Protein AF-A0A962C0M6-F1 (afdb_monomer_lite)

Structure (mmCIF, N/CA/C/O backbone):
data_AF-A0A962C0M6-F1
#
_entry.id   AF-A0A962C0M6-F1
#
loop_
_atom_site.group_PDB
_atom_site.id
_atom_site.type_symbol
_atom_site.label_atom_id
_atom_site.label_alt_id
_atom_site.label_comp_id
_atom_site.label_asym_id
_atom_site.label_entity_id
_atom_site.label_seq_id
_atom_site.pdbx_PDB_ins_code
_atom_site.Cartn_x
_atom_site.Cartn_y
_atom_site.Cartn_z
_atom_site.occupancy
_atom_site.B_iso_or_equiv
_atom_site.auth_seq_id
_atom_site.auth_comp_id
_atom_site.auth_asym_id
_atom_site.auth_atom_id
_atom_site.pdbx_PDB_model_num
ATOM 1 N N . MET A 1 1 ? -13.203 1.460 1.906 1.00 89.25 1 MET A N 1
ATOM 2 C CA . MET A 1 1 ? -11.831 0.971 1.623 1.00 89.25 1 MET A CA 1
ATOM 3 C C . MET A 1 1 ? -11.711 0.395 0.216 1.00 89.25 1 MET A C 1
ATOM 5 O O . MET A 1 1 ? -10.851 0.855 -0.521 1.00 89.25 1 MET A O 1
ATOM 9 N N . ALA A 1 2 ? -12.593 -0.526 -0.189 1.00 89.00 2 ALA A N 1
ATOM 10 C CA . ALA A 1 2 ? -12.577 -1.117 -1.533 1.00 89.00 2 ALA A CA 1
ATOM 11 C C . ALA A 1 2 ? -12.524 -0.084 -2.684 1.00 89.00 2 ALA A C 1
ATOM 13 O O . ALA A 1 2 ? -11.704 -0.250 -3.574 1.00 89.00 2 ALA A O 1
ATOM 14 N N . SER A 1 3 ? -13.293 1.018 -2.626 1.00 92.50 3 SER A N 1
ATOM 15 C CA . SER A 1 3 ? -13.251 2.084 -3.657 1.00 92.50 3 SER A CA 1
ATOM 16 C C . SER A 1 3 ? -11.865 2.720 -3.814 1.00 92.50 3 SER A C 1
ATOM 18 O O . SER A 1 3 ? -11.327 2.774 -4.912 1.00 92.50 3 SER A O 1
ATOM 20 N N . ILE A 1 4 ? -11.234 3.117 -2.702 1.00 93.69 4 ILE A N 1
ATOM 21 C CA . ILE A 1 4 ? -9.889 3.721 -2.708 1.00 93.69 4 ILE A CA 1
ATOM 22 C C . ILE A 1 4 ? -8.867 2.744 -3.300 1.00 93.69 4 ILE A C 1
ATOM 24 O O . ILE A 1 4 ? -7.985 3.134 -4.058 1.00 93.69 4 ILE A O 1
ATOM 28 N N . ILE A 1 5 ? -8.979 1.459 -2.954 1.00 94.38 5 ILE A N 1
ATOM 29 C CA . ILE A 1 5 ? -8.100 0.419 -3.496 1.00 94.38 5 ILE A CA 1
ATOM 30 C C . ILE A 1 5 ? -8.354 0.217 -4.995 1.00 94.38 5 ILE A C 1
ATOM 32 O O . ILE A 1 5 ? -7.396 0.080 -5.754 1.00 94.38 5 ILE A O 1
ATOM 36 N N . ALA A 1 6 ? -9.615 0.232 -5.430 1.00 94.69 6 ALA A N 1
ATOM 37 C CA . ALA A 1 6 ? -9.984 0.100 -6.834 1.00 94.69 6 ALA A CA 1
ATOM 38 C C . ALA A 1 6 ? -9.402 1.236 -7.688 1.00 94.69 6 ALA A C 1
ATOM 40 O O . ALA A 1 6 ? -8.882 0.965 -8.765 1.00 94.69 6 ALA A O 1
ATOM 41 N N . GLU A 1 7 ? -9.399 2.470 -7.183 1.00 95.25 7 GLU A N 1
ATOM 42 C CA . GLU A 1 7 ? -8.774 3.624 -7.845 1.00 95.25 7 GLU A CA 1
ATOM 43 C C . GLU A 1 7 ? -7.238 3.568 -7.816 1.00 95.25 7 GLU A C 1
ATOM 45 O O . GLU A 1 7 ? -6.568 3.928 -8.785 1.00 95.25 7 GLU A O 1
ATOM 50 N N . LEU A 1 8 ? -6.655 3.076 -6.719 1.00 95.38 8 LEU A N 1
ATOM 51 C CA . LEU A 1 8 ? -5.203 2.991 -6.555 1.00 95.38 8 LEU A CA 1
ATOM 52 C C . LEU A 1 8 ? -4.573 1.877 -7.405 1.00 95.38 8 LEU A C 1
ATOM 54 O O . LEU A 1 8 ? -3.440 2.001 -7.874 1.00 95.38 8 LEU A O 1
ATOM 58 N N . ASN A 1 9 ? -5.286 0.771 -7.600 1.00 95.81 9 ASN A N 1
ATOM 59 C CA . ASN A 1 9 ? -4.767 -0.417 -8.266 1.00 95.81 9 ASN A CA 1
ATOM 60 C C . ASN A 1 9 ? -4.281 -0.165 -9.709 1.00 95.81 9 ASN A C 1
ATOM 62 O O . ASN A 1 9 ? -3.178 -0.618 -10.025 1.00 95.81 9 ASN A O 1
ATOM 66 N N . PRO A 1 10 ? -5.020 0.537 -10.592 1.00 96.31 10 PRO A N 1
ATOM 67 C CA . PRO A 1 10 ? -4.538 0.898 -11.925 1.00 96.31 10 PRO A CA 1
ATOM 68 C C . PRO A 1 10 ? -3.233 1.698 -11.896 1.00 96.31 10 PRO A C 1
ATOM 70 O O . PRO A 1 10 ? -2.319 1.399 -12.664 1.00 96.31 10 PRO A O 1
ATOM 73 N N . LEU A 1 11 ? -3.101 2.650 -10.964 1.00 95.44 11 LEU A N 1
ATOM 74 C CA . LEU A 1 11 ? -1.884 3.450 -10.805 1.00 95.44 11 LEU A CA 1
ATOM 75 C C . LEU A 1 11 ? -0.695 2.581 -10.384 1.00 95.44 11 LEU A C 1
ATOM 77 O O . LEU A 1 11 ? 0.378 2.679 -10.974 1.00 95.44 11 LEU A O 1
ATOM 81 N N . LEU A 1 12 ? -0.888 1.681 -9.413 1.00 95.12 12 LEU A N 1
ATOM 82 C CA . LEU A 1 12 ? 0.156 0.745 -8.982 1.00 95.12 12 LEU A CA 1
ATOM 83 C C . LEU A 1 12 ? 0.563 -0.219 -10.100 1.00 95.12 12 LEU A C 1
ATOM 85 O O . LEU A 1 12 ? 1.748 -0.520 -10.239 1.00 95.12 12 LEU A O 1
ATOM 89 N N . ARG A 1 13 ? -0.391 -0.686 -10.913 1.00 95.25 13 ARG A N 1
ATOM 90 C CA . ARG A 1 13 ? -0.114 -1.545 -12.075 1.00 95.25 13 ARG A CA 1
ATOM 91 C C . ARG A 1 13 ? 0.686 -0.809 -13.144 1.00 95.25 13 ARG A C 1
ATOM 93 O O . ARG A 1 13 ? 1.686 -1.349 -13.610 1.00 95.25 13 ARG A O 1
ATOM 100 N N . GLY A 1 14 ? 0.281 0.409 -13.503 1.00 95.12 14 GLY A N 1
ATOM 101 C CA . GLY A 1 14 ? 1.000 1.237 -14.474 1.00 95.12 14 GLY A CA 1
ATOM 102 C C . GLY A 1 14 ? 2.415 1.565 -13.999 1.00 95.12 14 GLY A C 1
ATOM 103 O O . GLY A 1 14 ? 3.386 1.343 -14.722 1.00 95.12 14 GLY A O 1
ATOM 104 N N . TRP A 1 15 ? 2.543 1.983 -12.737 1.00 95.25 15 TRP A N 1
ATOM 105 C CA . TRP A 1 15 ? 3.837 2.235 -12.107 1.00 95.25 15 TRP A CA 1
ATOM 106 C C . TRP A 1 15 ? 4.715 0.979 -12.106 1.00 95.25 15 TRP A C 1
ATOM 108 O O . TRP A 1 15 ? 5.873 1.038 -12.509 1.00 95.25 15 TRP A O 1
ATOM 118 N N . PHE A 1 16 ? 4.166 -0.180 -11.728 1.00 94.94 16 PHE A N 1
ATOM 119 C CA . PHE A 1 16 ? 4.899 -1.443 -11.778 1.00 94.94 16 PHE A CA 1
ATOM 120 C C . PHE A 1 16 ? 5.374 -1.776 -13.188 1.00 94.94 16 PHE A C 1
ATOM 122 O O . PHE A 1 16 ? 6.521 -2.168 -13.351 1.00 94.94 16 PHE A O 1
ATOM 129 N N . HIS A 1 17 ? 4.519 -1.619 -14.201 1.00 93.94 17 HIS A N 1
ATOM 130 C CA . HIS A 1 17 ? 4.878 -1.948 -15.576 1.00 93.94 17 HIS A CA 1
ATOM 131 C C . HIS A 1 17 ? 6.082 -1.131 -16.059 1.00 93.94 17 HIS A C 1
ATOM 133 O O . HIS A 1 17 ? 6.995 -1.689 -16.669 1.00 93.94 17 HIS A O 1
ATOM 139 N N . TYR A 1 18 ? 6.112 0.160 -15.723 1.00 94.62 18 TYR A N 1
ATOM 140 C CA . TYR A 1 18 ? 7.230 1.042 -16.042 1.00 94.62 18 TYR A CA 1
ATOM 141 C C . TYR A 1 18 ? 8.488 0.696 -15.227 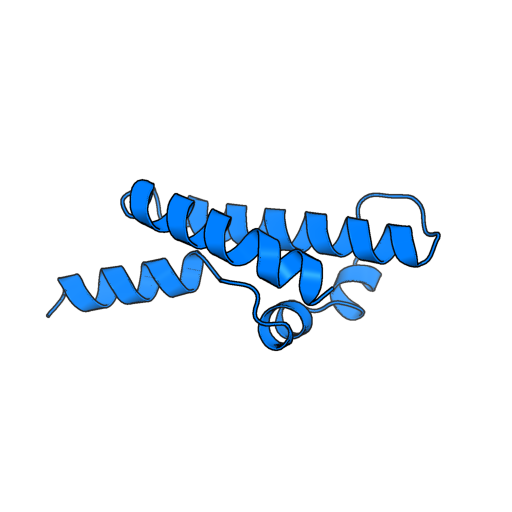1.00 94.62 18 TYR A C 1
ATOM 143 O O . TYR A 1 18 ? 9.574 0.534 -15.778 1.00 94.62 18 TYR A O 1
ATOM 151 N N . PHE A 1 19 ? 8.348 0.507 -13.912 1.00 92.81 19 PHE A N 1
ATOM 152 C CA . PHE A 1 19 ? 9.464 0.280 -12.986 1.00 92.81 19 PHE A CA 1
ATOM 153 C C . PHE A 1 19 ? 9.763 -1.203 -12.706 1.00 92.81 19 PHE A C 1
ATOM 155 O O . PHE A 1 19 ? 10.430 -1.519 -11.720 1.00 92.81 19 PHE A O 1
ATOM 162 N N . LYS A 1 20 ? 9.322 -2.138 -13.558 1.00 90.38 20 LYS A N 1
ATOM 163 C CA . LYS A 1 20 ? 9.450 -3.595 -13.326 1.00 90.38 20 LYS A CA 1
ATOM 164 C C . LYS A 1 20 ? 10.896 -4.080 -13.162 1.00 90.38 20 LYS A C 1
ATOM 166 O O . LYS A 1 20 ? 11.130 -5.124 -12.557 1.00 90.38 20 LYS A O 1
ATOM 171 N N . HIS A 1 21 ? 11.859 -3.308 -13.665 1.00 90.00 21 HIS A N 1
ATOM 172 C CA . HIS A 1 21 ? 13.297 -3.578 -13.583 1.00 90.00 21 HIS A CA 1
ATOM 173 C C . HIS A 1 21 ? 13.990 -2.924 -12.373 1.00 90.00 21 HIS A C 1
ATOM 175 O O . HIS A 1 21 ? 15.206 -3.022 -12.236 1.00 90.00 21 HIS A O 1
ATOM 181 N N . ALA A 1 22 ? 13.244 -2.257 -11.488 1.00 91.12 22 ALA A N 1
ATOM 182 C CA . ALA A 1 22 ? 13.799 -1.660 -10.279 1.00 91.12 22 ALA A CA 1
ATOM 183 C C . ALA A 1 22 ? 14.303 -2.714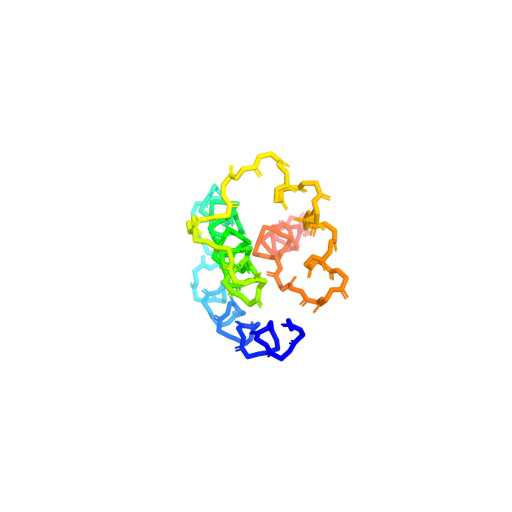 -9.273 1.00 91.12 22 ALA A C 1
ATOM 185 O O . ALA A 1 22 ? 13.971 -3.900 -9.336 1.00 91.12 22 ALA A O 1
ATOM 186 N N . HIS A 1 23 ? 15.089 -2.257 -8.292 1.00 89.38 23 HIS A N 1
ATOM 187 C CA . HIS A 1 23 ? 15.639 -3.125 -7.253 1.00 89.38 23 HIS A CA 1
ATOM 188 C C . HIS A 1 23 ? 14.523 -3.829 -6.441 1.00 89.38 23 HIS A C 1
ATOM 190 O O . HIS A 1 23 ? 13.575 -3.164 -6.010 1.00 89.38 23 HIS A O 1
ATOM 196 N N . PRO A 1 24 ? 14.640 -5.135 -6.119 1.00 86.94 24 PRO A N 1
ATOM 197 C CA . PRO A 1 24 ? 13.555 -5.917 -5.507 1.00 86.94 24 PRO A CA 1
ATOM 198 C C . PRO A 1 24 ? 13.028 -5.351 -4.181 1.00 86.94 24 PRO A C 1
ATOM 200 O O . PRO A 1 24 ? 11.838 -5.426 -3.867 1.00 86.94 24 PRO A O 1
ATOM 203 N N . MET A 1 25 ? 13.920 -4.756 -3.381 1.00 91.06 25 MET A N 1
ATOM 204 C CA . MET A 1 25 ? 13.541 -4.133 -2.107 1.00 91.06 25 MET A CA 1
ATOM 205 C C . MET A 1 25 ? 12.576 -2.956 -2.279 1.00 91.06 25 MET A C 1
ATOM 207 O O . MET A 1 25 ? 11.803 -2.679 -1.361 1.00 91.06 25 MET A O 1
ATOM 211 N N . THR A 1 26 ? 12.604 -2.271 -3.424 1.00 93.12 26 THR A N 1
ATOM 212 C CA . THR A 1 26 ? 11.746 -1.114 -3.701 1.00 93.12 26 THR A CA 1
ATOM 213 C C . THR A 1 26 ? 10.277 -1.514 -3.659 1.00 93.12 26 THR A C 1
ATOM 215 O O . THR A 1 26 ? 9.491 -0.852 -2.985 1.00 93.12 26 THR A O 1
ATOM 218 N N . PHE A 1 27 ? 9.915 -2.652 -4.258 1.00 92.69 27 PHE A N 1
ATOM 219 C CA . PHE A 1 27 ? 8.533 -3.140 -4.273 1.00 92.69 27 PHE A CA 1
ATOM 220 C C . PHE A 1 27 ? 8.018 -3.463 -2.866 1.00 92.69 27 PHE A C 1
ATOM 222 O O . PHE A 1 27 ? 6.922 -3.051 -2.496 1.00 92.69 27 PHE A O 1
ATOM 229 N N . ARG A 1 28 ? 8.838 -4.115 -2.027 1.00 93.25 28 ARG A N 1
ATOM 230 C CA . ARG A 1 28 ? 8.474 -4.418 -0.628 1.00 93.25 28 ARG A CA 1
ATOM 231 C C . ARG A 1 28 ? 8.303 -3.151 0.213 1.00 93.25 28 ARG A C 1
ATOM 233 O O . ARG A 1 28 ? 7.368 -3.068 1.011 1.00 93.25 28 ARG A O 1
ATOM 240 N N . LYS A 1 29 ? 9.205 -2.175 0.051 1.00 94.25 29 LYS A N 1
ATOM 241 C CA . LYS A 1 29 ? 9.131 -0.882 0.750 1.00 94.25 29 LYS A CA 1
ATOM 242 C C . LYS A 1 29 ? 7.890 -0.099 0.319 1.00 94.25 29 LYS A C 1
ATOM 244 O O . LYS A 1 29 ? 7.194 0.435 1.183 1.00 94.25 29 LYS A O 1
ATOM 249 N N . LEU A 1 30 ? 7.585 -0.086 -0.978 1.00 94.44 30 LEU A N 1
ATOM 250 C CA . LEU A 1 30 ? 6.429 0.613 -1.529 1.00 94.44 30 LEU A CA 1
ATOM 251 C C . LEU A 1 30 ? 5.107 -0.040 -1.099 1.00 94.44 30 LEU A C 1
ATOM 253 O O . LEU A 1 30 ? 4.246 0.662 -0.578 1.00 94.44 30 LEU A O 1
ATOM 257 N N . ASP A 1 31 ? 4.985 -1.370 -1.159 1.00 94.75 31 ASP A N 1
ATOM 258 C CA . ASP A 1 31 ? 3.819 -2.095 -0.619 1.00 94.75 31 ASP A CA 1
ATOM 259 C C . ASP A 1 31 ? 3.605 -1.791 0.879 1.00 94.75 31 ASP A C 1
ATOM 261 O O . ASP A 1 31 ? 2.480 -1.618 1.356 1.00 94.75 31 ASP A O 1
ATOM 265 N N . GLY A 1 32 ? 4.692 -1.706 1.656 1.00 94.25 32 GLY A N 1
ATOM 266 C CA . GLY A 1 32 ? 4.646 -1.306 3.064 1.00 94.25 32 GLY A CA 1
ATOM 267 C C . GLY A 1 32 ? 4.162 0.133 3.266 1.00 94.25 32 GLY A C 1
ATOM 268 O O . GLY A 1 32 ? 3.337 0.385 4.148 1.00 94.25 32 GLY A O 1
ATOM 269 N N . PHE A 1 33 ? 4.646 1.066 2.445 1.00 94.06 33 PHE A N 1
ATOM 270 C CA . PHE A 1 33 ? 4.235 2.468 2.474 1.00 94.06 33 PHE A CA 1
ATOM 271 C C . PHE A 1 33 ? 2.756 2.641 2.110 1.00 94.06 33 PHE A C 1
ATOM 273 O O . PHE A 1 33 ? 2.027 3.307 2.847 1.00 94.06 33 PHE A O 1
ATOM 280 N N . VAL A 1 34 ? 2.295 1.988 1.040 1.00 94.62 34 VAL A N 1
ATOM 281 C CA . VAL A 1 34 ? 0.893 2.016 0.602 1.00 94.62 34 VAL A CA 1
ATOM 282 C C . VAL A 1 34 ? -0.024 1.526 1.720 1.00 94.62 34 VAL A C 1
ATOM 284 O O . VAL A 1 34 ? -0.922 2.254 2.138 1.00 94.62 34 VAL A O 1
ATOM 287 N N . ARG A 1 35 ? 0.250 0.347 2.300 1.00 95.25 35 ARG A N 1
ATOM 288 C CA . ARG A 1 35 ? -0.554 -0.182 3.418 1.00 95.25 35 ARG A CA 1
ATOM 289 C C . ARG A 1 35 ? -0.566 0.756 4.624 1.00 95.25 35 ARG A C 1
ATOM 291 O O . ARG A 1 35 ? -1.606 0.925 5.250 1.00 95.25 35 ARG A O 1
ATOM 298 N N . ARG A 1 36 ? 0.557 1.408 4.943 1.00 93.94 36 ARG A N 1
ATOM 299 C CA . ARG A 1 36 ? 0.618 2.404 6.027 1.00 93.94 36 ARG A CA 1
ATOM 300 C C . ARG A 1 36 ? -0.284 3.608 5.746 1.00 93.94 36 ARG A C 1
ATOM 302 O O . ARG A 1 36 ? -1.016 4.031 6.636 1.0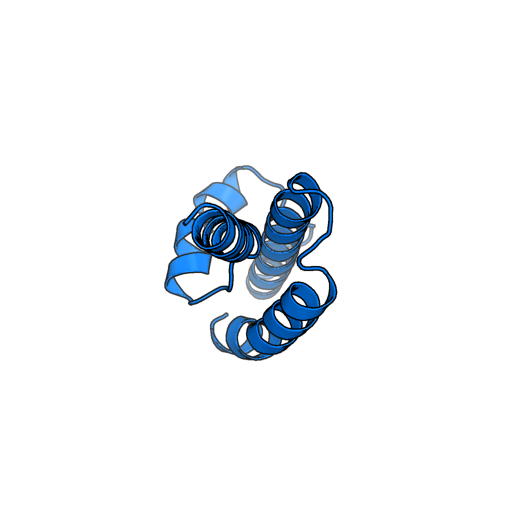0 93.94 36 ARG A O 1
ATOM 309 N N . ARG A 1 37 ? -0.272 4.140 4.519 1.00 93.06 37 ARG A N 1
ATOM 310 C CA . ARG A 1 37 ? -1.150 5.255 4.125 1.00 93.06 37 ARG A CA 1
ATOM 311 C C . ARG A 1 37 ? -2.622 4.853 4.195 1.00 93.06 37 ARG A C 1
ATOM 313 O O . ARG A 1 37 ? -3.410 5.596 4.770 1.00 93.06 37 ARG A O 1
ATOM 320 N N . LEU A 1 38 ? -2.969 3.654 3.726 1.00 94.00 38 LEU A N 1
ATOM 321 C CA . LEU A 1 38 ? -4.333 3.127 3.828 1.00 94.00 38 LEU A CA 1
ATOM 322 C C . LEU A 1 38 ? -4.788 2.961 5.288 1.00 94.00 38 LEU A C 1
ATOM 324 O O . LEU A 1 38 ? -5.906 3.349 5.617 1.00 94.00 38 LEU A O 1
ATOM 328 N N . ARG A 1 39 ? -3.920 2.472 6.188 1.00 94.06 39 ARG A N 1
ATOM 329 C CA . ARG A 1 39 ? -4.211 2.435 7.636 1.00 94.06 39 ARG A CA 1
ATOM 330 C C . ARG A 1 39 ? -4.443 3.827 8.211 1.00 94.06 39 ARG A C 1
ATOM 332 O O . ARG A 1 39 ? -5.371 4.012 8.986 1.00 94.06 39 ARG A O 1
ATOM 339 N N . SER A 1 40 ? -3.628 4.808 7.826 1.00 91.69 40 SER A N 1
ATOM 340 C CA . SER A 1 40 ? -3.805 6.191 8.278 1.00 91.69 40 SER A CA 1
ATOM 341 C C . SER A 1 40 ? -5.150 6.775 7.834 1.00 91.69 40 SER A C 1
ATOM 343 O O . SER A 1 40 ? -5.778 7.485 8.614 1.00 91.69 40 SER A O 1
ATOM 345 N N . ILE A 1 41 ? -5.608 6.458 6.617 1.00 91.75 41 ILE A N 1
ATOM 346 C CA . ILE A 1 41 ? -6.926 6.871 6.109 1.00 91.75 41 ILE A CA 1
ATOM 347 C C . ILE A 1 41 ? -8.050 6.208 6.913 1.00 91.75 41 ILE A C 1
ATOM 349 O O . ILE A 1 41 ? -8.929 6.908 7.407 1.00 91.75 41 ILE A O 1
ATOM 353 N N . LEU A 1 42 ? -7.997 4.885 7.116 1.00 91.94 42 LEU A N 1
ATOM 354 C CA . LEU A 1 42 ? -8.987 4.170 7.940 1.00 91.94 42 LEU A CA 1
ATOM 355 C C . LEU A 1 42 ? -9.068 4.745 9.348 1.00 91.94 42 LEU A C 1
ATOM 357 O O . LEU A 1 42 ? -10.148 4.990 9.871 1.00 91.94 42 LEU A O 1
ATOM 361 N N . ARG A 1 43 ? -7.910 5.018 9.941 1.00 91.00 43 ARG A N 1
ATOM 362 C CA . ARG A 1 43 ? -7.816 5.600 11.272 1.00 91.00 43 ARG A CA 1
ATOM 363 C C . ARG A 1 43 ? -8.414 7.007 11.339 1.00 91.00 43 ARG A C 1
ATOM 365 O O . ARG A 1 43 ? -9.067 7.330 12.326 1.00 91.00 43 ARG A O 1
ATOM 372 N N . SER A 1 44 ? -8.254 7.805 10.283 1.00 89.12 44 SER A N 1
ATOM 373 C CA . SER A 1 44 ? -8.933 9.097 10.154 1.00 89.12 44 SER A CA 1
ATOM 374 C C . SER A 1 44 ? -10.452 8.942 10.054 1.00 89.12 44 SER A C 1
ATOM 376 O O . SER A 1 44 ? -11.168 9.732 10.661 1.00 89.12 44 SER A O 1
ATOM 378 N N . TYR A 1 45 ? -10.951 7.928 9.337 1.00 89.19 45 TYR A N 1
ATOM 379 C CA . TYR A 1 45 ? -12.390 7.638 9.274 1.00 89.19 45 TYR A CA 1
ATOM 380 C C . TYR A 1 45 ? -12.968 7.182 10.618 1.00 89.19 45 TYR A C 1
ATOM 382 O O . TYR A 1 45 ? -14.123 7.464 10.906 1.00 89.19 45 TYR A O 1
ATOM 390 N N . GLU A 1 46 ? -12.161 6.561 11.480 1.00 89.50 46 GLU A N 1
ATOM 391 C CA . GLU A 1 46 ? -12.533 6.272 12.873 1.00 89.50 46 GLU A CA 1
ATOM 392 C C . GLU A 1 46 ? -12.443 7.498 13.807 1.00 89.50 46 GLU A C 1
ATOM 394 O O . GLU A 1 46 ? -12.626 7.361 15.014 1.00 89.50 46 GLU A O 1
ATOM 399 N N . GLY A 1 47 ? -12.102 8.688 13.295 1.00 88.69 47 GLY A N 1
ATOM 400 C CA . GLY A 1 47 ? -11.926 9.903 14.102 1.00 88.69 47 GLY A CA 1
ATOM 401 C C . GLY A 1 47 ? -10.640 9.924 14.939 1.00 88.69 47 GLY A C 1
ATOM 402 O O . GLY A 1 47 ? -10.483 10.755 15.835 1.00 88.69 47 GLY A O 1
ATOM 403 N N . ARG A 1 48 ? -9.688 9.022 14.674 1.00 84.50 48 ARG A N 1
ATOM 404 C CA . ARG A 1 48 ? -8.466 8.848 15.476 1.00 84.50 48 ARG A CA 1
ATOM 405 C C . ARG A 1 48 ? -7.280 9.573 14.823 1.00 84.50 48 ARG A C 1
ATOM 407 O O . ARG A 1 48 ? -6.916 9.310 13.680 1.00 84.50 48 ARG A O 1
ATOM 414 N N . ARG A 1 49 ? -6.610 10.464 15.567 1.00 78.81 49 ARG A N 1
ATOM 415 C CA . ARG A 1 49 ? -5.496 11.315 15.073 1.00 78.81 49 ARG A CA 1
ATOM 416 C C . ARG A 1 49 ? -4.145 10.608 15.052 1.00 78.81 49 ARG A C 1
ATOM 418 O O . ARG A 1 49 ? -3.793 9.956 16.036 1.00 78.81 49 ARG A O 1
ATOM 425 N N . GLY A 1 50 ? -3.381 10.676 13.951 1.00 78.12 50 GLY A N 1
ATOM 426 C CA . GLY A 1 50 ? -2.026 10.087 13.801 1.00 78.12 50 GLY A CA 1
ATOM 427 C C . GLY A 1 50 ? -1.856 9.079 12.643 1.00 78.12 50 GLY A C 1
ATOM 428 O O . GLY A 1 50 ? -2.802 8.780 11.922 1.00 78.12 50 GLY A O 1
ATOM 429 N N . HIS A 1 51 ? -0.645 8.530 12.486 1.00 71.75 51 HIS A N 1
ATOM 430 C CA . HIS A 1 51 ? -0.143 7.944 11.226 1.00 71.75 51 HIS A CA 1
ATOM 431 C C . HIS A 1 51 ? -0.410 6.441 10.978 1.00 71.75 51 HIS A C 1
ATOM 433 O O . HIS A 1 51 ? 0.138 5.878 10.030 1.00 71.75 51 HIS A O 1
ATOM 439 N N . GLY A 1 52 ? -1.195 5.754 11.816 1.00 70.69 52 GLY A N 1
ATOM 440 C CA . GLY A 1 52 ? -1.498 4.325 11.610 1.00 70.69 52 GLY A CA 1
ATOM 441 C C . GLY A 1 52 ? -0.306 3.369 11.811 1.00 70.69 52 GLY A C 1
ATOM 442 O O . GLY A 1 52 ? -0.266 2.302 11.198 1.00 70.69 52 GLY A O 1
ATOM 443 N N . HIS A 1 53 ? 0.699 3.777 12.598 1.00 74.94 53 HIS A N 1
ATOM 444 C CA . HIS A 1 53 ? 1.948 3.034 12.850 1.00 74.94 53 HIS A CA 1
ATOM 445 C C . HIS A 1 53 ? 1.892 2.189 14.140 1.00 74.94 53 HIS A C 1
ATOM 447 O O . HIS A 1 53 ? 2.878 1.580 14.553 1.00 74.94 53 HIS A O 1
ATOM 453 N N . THR A 1 54 ? 0.757 2.170 14.834 1.00 84.19 54 THR A N 1
ATOM 454 C CA . THR A 1 54 ? 0.662 1.500 16.130 1.00 84.19 54 THR A CA 1
ATOM 455 C C . THR A 1 54 ? 0.447 -0.001 15.940 1.00 84.19 54 THR A C 1
ATOM 457 O O . THR A 1 54 ? -0.234 -0.437 15.011 1.00 84.19 54 THR A O 1
ATOM 460 N N . ARG A 1 55 ? 0.976 -0.817 16.864 1.00 86.31 55 ARG A N 1
ATOM 461 C CA . ARG A 1 55 ? 0.736 -2.273 16.892 1.00 86.31 55 ARG A CA 1
ATOM 462 C C . ARG A 1 55 ? -0.759 -2.617 16.857 1.00 86.31 55 ARG A C 1
ATOM 464 O O . ARG A 1 55 ? -1.148 -3.563 16.183 1.00 86.31 55 ARG A O 1
ATOM 471 N N . THR A 1 56 ? -1.592 -1.810 17.512 1.00 87.19 56 THR A N 1
ATOM 472 C CA . THR A 1 56 ? -3.058 -1.935 17.495 1.00 87.19 56 THR A CA 1
ATOM 473 C C . THR A 1 56 ? -3.638 -1.814 16.088 1.00 87.19 56 THR A C 1
ATOM 475 O O . THR A 1 56 ? -4.540 -2.560 15.729 1.00 87.19 56 THR A O 1
ATOM 478 N N . ASP A 1 57 ? -3.101 -0.913 15.263 1.00 89.06 57 ASP A N 1
ATOM 479 C CA . ASP A 1 57 ? -3.584 -0.694 13.896 1.00 89.06 57 ASP A CA 1
ATOM 480 C C . ASP A 1 57 ? -3.146 -1.836 12.972 1.00 89.06 57 ASP A C 1
ATOM 482 O O . ASP A 1 57 ? -3.870 -2.214 12.056 1.00 89.06 57 ASP A O 1
ATOM 486 N N . HIS A 1 58 ? -1.976 -2.428 13.231 1.00 90.00 58 HIS A N 1
ATOM 487 C CA . HIS A 1 58 ? -1.517 -3.625 12.524 1.00 90.00 58 HIS A CA 1
ATOM 488 C C . HIS A 1 58 ? -2.341 -4.871 12.878 1.00 90.00 58 HIS A C 1
ATOM 490 O O . HIS A 1 58 ? -2.522 -5.727 12.017 1.00 90.00 58 HIS A O 1
ATOM 496 N N . GLN A 1 59 ? -2.839 -4.966 14.113 1.00 90.94 59 GLN A N 1
ATOM 497 C CA . GLN A 1 59 ? -3.750 -6.032 14.540 1.00 90.94 59 GLN A CA 1
ATOM 498 C C . GLN A 1 59 ? -5.165 -5.831 13.985 1.00 90.94 59 GLN A C 1
ATOM 500 O O . GLN A 1 59 ? -5.773 -6.789 13.525 1.00 90.94 59 GLN A O 1
ATOM 505 N N . ARG A 1 60 ? -5.674 -4.591 13.988 1.00 90.88 60 ARG A N 1
ATOM 506 C CA . ARG A 1 60 ? -7.011 -4.263 13.467 1.00 90.88 60 ARG A CA 1
ATOM 507 C C . ARG A 1 60 ? -7.083 -4.360 11.941 1.00 90.88 60 ARG A C 1
ATOM 509 O O . ARG A 1 60 ? -8.071 -4.849 11.409 1.00 90.88 60 ARG A O 1
ATOM 516 N N . TRP A 1 61 ? -6.034 -3.922 11.243 1.00 93.06 61 TRP A N 1
ATOM 517 C CA . TRP A 1 61 ? -5.926 -3.995 9.783 1.00 93.06 61 TRP A CA 1
ATOM 518 C C . TRP A 1 61 ? -4.657 -4.754 9.380 1.00 93.06 61 TRP A C 1
ATOM 520 O O . TRP A 1 61 ? -3.637 -4.143 8.995 1.00 93.06 61 TRP A O 1
ATOM 530 N N . PRO A 1 62 ? -4.696 -6.096 9.480 1.00 94.50 62 PRO A N 1
ATOM 531 C CA . PRO A 1 62 ? -3.587 -6.938 9.065 1.00 94.50 62 PRO A CA 1
ATOM 532 C C . PRO A 1 62 ? -3.331 -6.793 7.563 1.00 94.50 62 PRO A C 1
ATOM 534 O O . PRO A 1 62 ? -4.152 -6.279 6.807 1.00 94.50 62 PRO A O 1
ATOM 537 N N . ASN A 1 63 ? -2.173 -7.253 7.089 1.00 94.06 63 ASN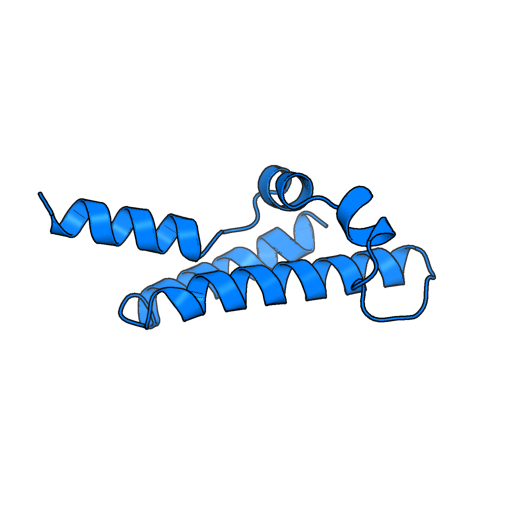 A N 1
ATOM 538 C CA . ASN A 1 63 ? -1.890 -7.225 5.648 1.00 94.06 63 ASN A CA 1
ATOM 539 C C . ASN A 1 63 ? -2.926 -8.038 4.842 1.00 94.06 63 ASN A C 1
ATOM 541 O O . ASN A 1 63 ? -3.225 -7.652 3.715 1.00 94.06 63 ASN A O 1
ATOM 545 N N . ALA A 1 64 ? -3.486 -9.098 5.442 1.00 94.06 64 ALA A N 1
ATOM 546 C CA . ALA A 1 64 ? -4.555 -9.916 4.868 1.00 94.06 64 ALA A CA 1
ATOM 547 C C . ALA A 1 64 ? -5.816 -9.097 4.555 1.00 94.06 64 ALA A C 1
ATOM 549 O O . ALA A 1 64 ? -6.326 -9.196 3.448 1.00 94.06 64 ALA A O 1
ATOM 550 N N . TYR A 1 65 ? -6.215 -8.182 5.446 1.00 94.50 65 TYR A N 1
ATOM 551 C CA . TYR A 1 65 ? -7.367 -7.302 5.228 1.00 94.50 65 TYR A CA 1
ATOM 552 C C . TYR A 1 65 ? -7.253 -6.537 3.902 1.00 94.50 65 TYR A C 1
ATOM 554 O O . TYR A 1 65 ? -8.188 -6.504 3.110 1.00 94.50 65 TYR A O 1
ATOM 562 N N . PHE A 1 66 ? -6.087 -5.959 3.602 1.00 94.75 66 PHE A N 1
ATOM 563 C CA . PHE A 1 66 ? -5.891 -5.241 2.337 1.00 94.75 66 PHE A CA 1
ATOM 564 C C . PHE A 1 66 ? -5.868 -6.173 1.122 1.00 94.75 66 PHE A C 1
ATOM 566 O O . PHE A 1 66 ? -6.341 -5.784 0.056 1.00 94.75 66 PHE A O 1
ATOM 573 N N . ALA A 1 67 ? -5.326 -7.383 1.274 1.00 94.00 67 ALA A N 1
ATOM 574 C CA . ALA A 1 67 ? -5.305 -8.382 0.210 1.00 94.00 67 ALA A CA 1
ATOM 575 C C . ALA A 1 67 ? -6.721 -8.878 -0.130 1.00 94.00 67 ALA A C 1
ATOM 577 O O . ALA A 1 67 ? -7.064 -8.953 -1.305 1.00 94.00 67 ALA A O 1
ATOM 578 N N . GLU A 1 68 ? -7.561 -9.120 0.878 1.00 94.44 68 GLU A N 1
ATOM 579 C CA . GLU A 1 68 ? -8.979 -9.484 0.723 1.00 94.44 68 GLU A CA 1
ATOM 580 C C . GLU A 1 68 ? -9.783 -8.384 0.022 1.00 94.44 68 GLU A C 1
ATOM 582 O O . GLU A 1 68 ? -10.660 -8.667 -0.786 1.00 94.44 68 GLU A O 1
ATOM 587 N N . HIS A 1 69 ? -9.433 -7.116 0.258 1.00 94.00 69 HIS A N 1
ATOM 588 C CA . HIS A 1 69 ? -10.011 -5.977 -0.462 1.00 94.00 69 HIS A CA 1
ATOM 589 C C . HIS A 1 69 ? -9.415 -5.774 -1.870 1.00 94.00 69 HIS A C 1
ATOM 591 O O . HIS A 1 69 ? -9.719 -4.778 -2.528 1.00 94.00 69 HIS A O 1
ATOM 597 N N . GLY A 1 70 ? -8.556 -6.685 -2.335 1.00 94.38 70 GLY A N 1
ATOM 598 C CA . GLY A 1 70 ? -8.008 -6.689 -3.688 1.00 94.38 70 GLY A CA 1
ATOM 599 C C . GLY A 1 70 ? -6.830 -5.743 -3.912 1.00 94.38 70 GLY A C 1
ATOM 600 O O . GLY A 1 70 ? -6.579 -5.365 -5.056 1.00 94.38 70 GLY A O 1
ATOM 601 N N . LEU A 1 71 ? -6.103 -5.327 -2.867 1.00 96.06 71 LEU A N 1
ATOM 602 C CA . LEU A 1 71 ? -4.932 -4.461 -3.034 1.00 96.06 71 LEU A CA 1
ATOM 603 C C . LEU A 1 71 ? -3.852 -5.152 -3.876 1.00 96.06 71 LEU A C 1
ATOM 605 O O . LEU A 1 71 ? -3.354 -6.222 -3.525 1.00 96.06 71 LEU A O 1
ATOM 609 N N . TYR A 1 72 ? -3.442 -4.494 -4.958 1.00 94.31 72 TYR A N 1
ATOM 610 C CA . TYR A 1 72 ? -2.367 -4.965 -5.818 1.00 94.31 72 TYR A CA 1
ATOM 611 C C . TYR A 1 72 ? -1.022 -4.954 -5.076 1.00 94.31 72 TYR A C 1
ATOM 613 O O . TYR A 1 72 ? -0.590 -3.911 -4.585 1.00 94.31 72 TYR A O 1
ATOM 621 N N . SER A 1 73 ? -0.345 -6.107 -5.013 1.00 94.81 73 SER A N 1
ATOM 622 C CA . SER A 1 73 ? 0.996 -6.219 -4.424 1.00 94.81 73 SER A CA 1
ATOM 623 C C . SER A 1 73 ? 2.070 -6.190 -5.501 1.00 94.81 73 SER A C 1
ATOM 625 O O . SER A 1 73 ? 2.177 -7.097 -6.333 1.00 94.81 73 SER A O 1
ATOM 627 N N . LEU A 1 74 ? 2.918 -5.166 -5.428 1.00 94.06 74 LEU A N 1
ATOM 628 C CA . LEU A 1 74 ? 4.067 -4.999 -6.310 1.00 94.06 74 LEU A CA 1
ATOM 629 C C . LEU A 1 74 ? 5.092 -6.116 -6.109 1.00 94.06 74 LEU A C 1
ATOM 631 O O . LEU A 1 74 ? 5.702 -6.580 -7.070 1.00 94.06 74 LEU A O 1
ATOM 635 N N . ALA A 1 75 ? 5.279 -6.563 -4.863 1.00 92.75 75 ALA A N 1
ATOM 636 C CA . ALA A 1 75 ? 6.213 -7.639 -4.551 1.00 92.75 75 ALA A CA 1
ATOM 637 C C . ALA A 1 75 ? 5.793 -8.968 -5.200 1.00 92.75 75 ALA A C 1
ATOM 639 O O . ALA A 1 75 ? 6.640 -9.660 -5.769 1.00 92.75 75 ALA A O 1
ATOM 640 N N . THR A 1 76 ? 4.499 -9.301 -5.160 1.00 92.75 76 THR A N 1
ATOM 641 C CA . THR A 1 76 ? 3.961 -10.500 -5.820 1.00 92.75 76 THR A CA 1
ATOM 642 C C . THR A 1 76 ? 4.087 -10.394 -7.337 1.00 92.75 76 THR A C 1
ATOM 644 O O . THR A 1 76 ? 4.578 -11.322 -7.972 1.00 92.75 76 THR A O 1
ATOM 647 N N . ALA A 1 77 ? 3.733 -9.244 -7.918 1.00 92.62 77 ALA A N 1
ATOM 648 C CA . ALA A 1 77 ? 3.860 -9.018 -9.357 1.00 9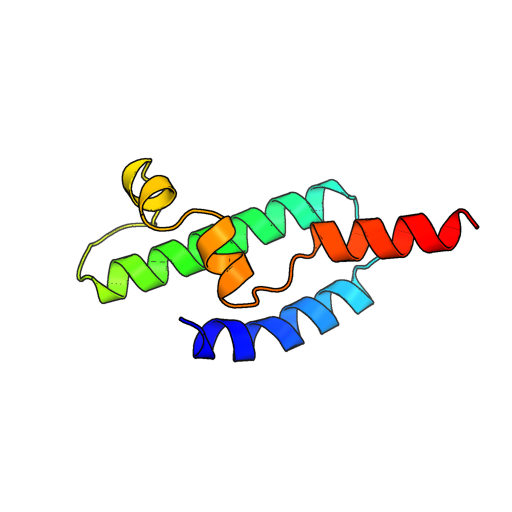2.62 77 ALA A CA 1
ATOM 649 C C . ALA A 1 77 ? 5.310 -9.159 -9.850 1.00 92.62 77 ALA A C 1
ATOM 651 O O . ALA A 1 77 ? 5.569 -9.794 -10.873 1.00 92.62 77 ALA A O 1
ATOM 652 N N . TRP A 1 78 ? 6.271 -8.623 -9.092 1.00 92.12 78 TRP A N 1
ATOM 653 C CA . TRP A 1 78 ? 7.693 -8.767 -9.395 1.00 92.12 78 TRP A CA 1
ATOM 654 C C . TRP A 1 78 ? 8.163 -10.224 -9.336 1.00 92.12 78 TRP A C 1
ATOM 656 O O . TRP A 1 78 ? 8.901 -10.670 -10.217 1.00 92.12 78 TRP A O 1
ATOM 666 N N . ALA A 1 79 ? 7.714 -10.981 -8.331 1.00 90.31 79 ALA A N 1
ATOM 667 C CA . ALA A 1 79 ? 8.041 -12.399 -8.211 1.00 90.31 79 ALA A CA 1
ATOM 668 C C . ALA A 1 79 ? 7.555 -13.198 -9.433 1.00 90.31 79 ALA A C 1
ATOM 670 O O . ALA A 1 79 ? 8.321 -13.997 -9.975 1.00 90.31 79 ALA A O 1
ATOM 671 N N . THR A 1 80 ? 6.342 -12.919 -9.919 1.00 90.38 80 THR A N 1
ATOM 672 C CA . THR A 1 80 ? 5.782 -13.549 -11.124 1.00 90.38 80 THR A CA 1
ATOM 673 C C . THR A 1 80 ? 6.611 -13.243 -12.373 1.00 90.38 80 THR A C 1
ATOM 675 O O . THR A 1 80 ? 6.981 -14.160 -13.105 1.00 90.38 80 THR A O 1
ATOM 678 N N . VAL A 1 81 ? 6.968 -11.973 -12.602 1.00 88.88 81 VAL A N 1
ATOM 679 C CA . VAL A 1 81 ? 7.792 -11.576 -13.763 1.00 88.88 81 VAL A CA 1
ATOM 680 C C . VAL A 1 81 ? 9.162 -12.258 -13.722 1.00 88.88 81 VAL A C 1
ATOM 682 O O . VAL A 1 81 ? 9.620 -12.814 -14.721 1.00 88.88 81 VAL A O 1
ATOM 685 N N . ARG A 1 82 ? 9.802 -12.297 -12.551 1.00 83.75 82 ARG A N 1
ATOM 686 C CA . ARG A 1 82 ? 11.093 -12.974 -12.374 1.00 83.75 82 ARG A CA 1
ATOM 687 C C . ARG A 1 82 ? 11.010 -14.487 -12.590 1.00 83.75 82 ARG A C 1
ATOM 689 O O . ARG A 1 82 ? 11.990 -15.092 -13.017 1.00 83.75 82 ARG A O 1
ATOM 696 N N . GLN A 1 83 ? 9.881 -15.113 -12.267 1.00 79.25 83 GLN A N 1
ATOM 697 C CA . GLN A 1 83 ? 9.678 -16.537 -12.521 1.00 79.25 83 GLN A CA 1
ATOM 698 C C . GLN A 1 83 ? 9.547 -16.821 -14.021 1.00 79.25 83 GLN A C 1
ATOM 700 O O . GLN A 1 83 ? 10.124 -17.794 -14.498 1.00 79.25 83 GLN A O 1
ATOM 705 N N . SER A 1 84 ? 8.854 -15.959 -14.773 1.00 73.75 84 SER A N 1
ATOM 706 C CA . SER A 1 84 ? 8.708 -16.126 -16.226 1.00 73.75 84 SER A CA 1
ATOM 707 C C . SER A 1 84 ? 10.020 -16.000 -17.003 1.00 73.75 84 SER A C 1
ATOM 709 O O . SER A 1 84 ? 10.178 -16.679 -18.006 1.00 73.75 84 SER A O 1
ATOM 711 N N . SER A 1 85 ? 10.987 -15.206 -16.528 1.00 66.25 85 SER A N 1
ATOM 712 C CA . SER A 1 85 ? 12.287 -15.039 -17.198 1.00 66.25 85 SER A CA 1
ATOM 713 C C . SER A 1 85 ? 13.290 -16.168 -16.925 1.00 66.25 85 SER A C 1
ATOM 715 O O . SER A 1 85 ? 14.424 -16.094 -17.384 1.00 66.25 85 SER A O 1
ATOM 717 N N . ARG A 1 86 ? 12.933 -17.144 -16.080 1.00 62.53 86 ARG A N 1
ATOM 718 C CA . ARG A 1 86 ? 13.770 -18.306 -15.729 1.00 62.53 86 ARG A CA 1
ATOM 719 C C . ARG A 1 86 ? 13.318 -19.599 -16.419 1.00 62.53 86 ARG A C 1
ATOM 721 O O . ARG A 1 86 ? 13.896 -20.644 -16.137 1.00 62.53 86 ARG A O 1
ATOM 728 N N . ARG A 1 87 ? 12.263 -19.529 -17.231 1.00 50.66 87 ARG A N 1
ATOM 729 C CA . ARG A 1 87 ? 11.838 -20.599 -18.138 1.00 50.66 87 ARG A CA 1
ATOM 730 C C . ARG A 1 87 ? 12.578 -20.465 -19.455 1.00 50.66 87 ARG A C 1
ATOM 732 O O . ARG A 1 87 ? 12.862 -21.530 -20.031 1.00 50.66 87 ARG A O 1
#

Sequence (87 aa):
MASIIAELNPLLRGWFHYFKHAHPMTFRKLDGFVRRRLRSILRSYEGRRGHGHTRTDHQRWPNAYFAEHGLYSLATAWATVRQSSRR

Secondary structure (DSSP, 8-state):
-HHHHHHHHHHHHHHHHHHT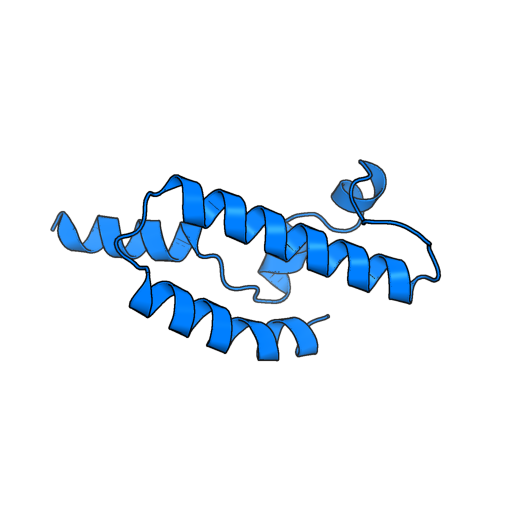TS-HHHHHHHHHHHHHHHHHHHHHHTT--S-S-SHHHHHHS-HHHHHHTTPPPHHHHHHHHHHHTT-

Radius of gyration: 14.23 Å; chains: 1; bounding box: 29×32×36 Å

pLDDT: mean 89.89, std 7.97, range [50.66, 96.31]

Foldseek 3Di:
DLVVLVVVQVVLVVVCVVCLVPDLVVLVVVLVVVVQQVLQVVCVVVVHDDRLPDPVSCVVCPPVNCVVSPHDRSNVVSVVVVVVVVD